Protein 8R9T (pdb70)

Foldseek 3Di:
DCVVVVVVVVVCVVVDDPVVVVVVVVVVVVPVD/DVVVVVVVVVVVVVVDDPVVVVVVVVVVVVPVD/DVVVVVVVVVVCVVVDDPVVVVVVVVVVVVVD/DVVVVVVVVVVVVVVDDPVVVVVVVVVVCVPDNVD

Radius of gyration: 14.78 Å; Cα contacts (8 Å, |Δi|>4): 135; chains: 4; bounding box: 18×46×28 Å

Solvent-accessible surface area: 7233 Å² total; per-residue (Å²): 124,24,154,52,3,29,109,0,0,61,18,0,2,60,35,7,88,77,125,14,0,38,103,0,62,136,66,0,89,138,92,58,71,81,42,178,41,7,27,126,0,0,59,17,0,4,53,42,6,89,80,119,7,0,62,98,0,76,130,53,0,86,129,83,48,70,87,62,120,54,10,10,95,0,0,40,20,0,1,38,38,15,100,65,124,2,4,47,78,0,50,152,61,0,96,167,91,65,84,35,109,48,7,1,100,0,0,39,20,0,4,54,56,6,116,74,119,19,1,66,107,0,73,137,51,0,67,114,97,1,27,90,168

Structure (mmCIF, N/CA/C/O backbone):
data_8R9T
#
_entry.id   8R9T
#
_cell.length_a   43.435
_cell.length_b   48.097
_cell.length_c   53.156
_cell.angle_alpha   90.000
_cell.angle_beta   90.000
_cell.angle_gamma   90.000
#
_symmetry.space_group_name_H-M   'P 21 21 21'
#
loop_
_entity.id
_entity.type
_entity.pdbx_description
1 polymer 'Flagellar associated protein'
2 non-polymer 'CALCIUM ION'
3 water water
#
loop_
_atom_site.group_PDB
_atom_site.id
_atom_site.type_symbol
_atom_site.label_atom_id
_atom_site.label_alt_id
_atom_site.label_comp_id
_atom_site.label_asym_id
_atom_site.label_entity_id
_atom_site.label_seq_id
_atom_site.pdbx_PDB_ins_code
_atom_site.Cartn_x
_atom_site.Cartn_y
_atom_site.Cartn_z
_atom_site.occupancy
_atom_site.B_iso_or_equiv
_atom_site.auth_seq_id
_atom_site.auth_comp_id
_atom_site.auth_asym_id
_atom_site.auth_atom_id
_atom_site.pdbx_PDB_model_num
ATOM 1 N N . SER A 1 1 ? 46.02772 28.93027 40.72097 1.000 38.37820 212 SER A N 1
ATOM 2 C CA . SER A 1 1 ? 45.99106 30.21977 40.05210 1.000 35.78345 212 SER A CA 1
ATOM 3 C C . SER A 1 1 ? 44.94815 30.17658 38.93897 1.000 31.88194 212 SER A C 1
ATOM 4 O O . SER A 1 1 ? 44.48444 29.09869 38.54930 1.000 33.92242 212 SER A O 1
ATOM 11 N N . THR A 1 2 ? 44.55257 31.35398 38.45108 1.000 26.12043 213 THR A N 1
ATOM 12 C CA . THR A 1 2 ? 43.66698 31.46894 37.29849 1.000 24.18952 213 THR A CA 1
ATOM 13 C C . THR A 1 2 ? 44.43407 31.56528 35.98577 1.000 21.12611 213 THR A C 1
ATOM 14 O O . THR A 1 2 ? 43.84419 31.92600 34.96460 1.000 20.38325 213 THR A O 1
ATOM 25 N N . LYS A 1 3 ? 45.72380 31.22646 35.98139 1.000 22.44327 214 LYS A N 1
ATOM 26 C CA . LYS A 1 3 ? 46.55126 31.49256 34.81234 1.000 22.08090 214 LYS A CA 1
ATOM 27 C C . LYS A 1 3 ? 46.11786 30.69118 33.59334 1.000 20.79521 214 LYS A C 1
ATOM 28 O O . LYS A 1 3 ? 46.23892 31.18264 32.46823 1.000 20.72174 214 LYS A O 1
ATOM 47 N N . ASN A 1 4 ? 45.60441 29.46808 33.77199 1.000 20.60364 215 ASN A N 1
ATOM 48 C CA . ASN A 1 4 ? 45.14974 28.73181 32.59244 1.000 19.29600 215 ASN A CA 1
ATOM 49 C C . ASN A 1 4 ? 43.96226 29.42862 31.94918 1.000 18.72281 215 ASN A C 1
ATOM 50 O O . ASN A 1 4 ? 43.85560 29.49109 30.71698 1.000 19.78937 215 ASN A O 1
ATOM 61 N N . ILE A 1 5 ? 43.04322 29.92338 32.77229 1.000 17.64106 216 ILE A N 1
ATOM 62 C CA . ILE A 1 5 ? 41.85662 30.57511 32.24132 1.000 17.67476 216 ILE A CA 1
ATOM 63 C C . ILE A 1 5 ? 42.22832 31.90199 31.58777 1.000 18.37887 216 ILE A C 1
ATOM 64 O O . ILE A 1 5 ? 41.73501 32.23919 30.50200 1.000 18.15817 216 ILE A O 1
ATOM 80 N N . LEU A 1 6 ? 43.09721 32.67316 32.23548 1.000 18.07948 217 LEU A N 1
ATOM 81 C CA . LEU A 1 6 ? 43.51523 33.94432 31.65652 1.000 18.32479 217 LEU A CA 1
ATOM 82 C C . LEU A 1 6 ? 44.21718 33.72124 30.32559 1.000 17.36591 217 LEU A C 1
ATOM 83 O O . LEU A 1 6 ? 43.93486 34.41407 29.34580 1.000 17.60986 217 LEU A O 1
ATOM 99 N N . TYR A 1 7 ? 45.08957 32.71892 30.25655 1.000 17.93236 218 TYR A N 1
ATOM 100 C CA . TYR A 1 7 ? 45.76012 32.41524 28.99912 1.000 17.17178 218 TYR A CA 1
ATOM 101 C C . TYR A 1 7 ? 44.74228 32.11695 27.91075 1.000 16.15314 218 TYR A C 1
ATOM 102 O O . TYR A 1 7 ? 44.83902 32.63673 26.78996 1.000 18.75088 218 TYR A O 1
ATOM 120 N N . ALA A 1 8 ? 43.77158 31.25253 28.21221 1.000 15.93579 219 ALA A N 1
ATOM 121 C CA . ALA A 1 8 ? 42.77721 30.88134 27.20986 1.000 16.44174 219 ALA A CA 1
ATOM 122 C C . ALA A 1 8 ? 41.98031 32.09693 26.75238 1.000 17.70961 219 ALA A C 1
ATOM 123 O O . ALA A 1 8 ? 41.75929 32.29524 25.55666 1.000 17.48243 219 ALA A O 1
ATOM 130 N N . VAL A 1 9 ? 41.53938 32.92056 27.69943 1.000 16.59686 220 VAL A N 1
ATOM 131 C CA . VAL A 1 9 ? 40.77160 34.10418 27.31880 1.000 17.06341 220 VAL A CA 1
ATOM 132 C C . VAL A 1 9 ? 41.59229 35.01832 26.43078 1.000 17.89025 220 VAL A C 1
ATOM 133 O O . VAL A 1 9 ? 41.11212 35.49948 25.39684 1.000 17.35982 220 VAL A O 1
ATOM 146 N N . MET A 1 10 ? 42.83818 35.30837 26.82873 1.000 16.48902 221 MET A N 1
ATOM 147 C CA . MET A 1 10 ? 43.68713 36.19121 26.04751 1.000 17.82270 221 MET A CA 1
ATOM 148 C C . MET A 1 10 ? 43.91830 35.63528 24.65106 1.000 19.40648 221 MET A C 1
ATOM 149 O O . MET A 1 10 ? 43.91007 36.37964 23.66500 1.000 20.62194 221 MET A O 1
ATOM 163 N N . ALA A 1 11 ? 44.08939 34.32091 24.54593 1.000 18.19737 222 ALA A N 1
ATOM 164 C CA . ALA A 1 11 ? 44.29102 33.70691 23.24355 1.000 19.29048 222 ALA A CA 1
ATOM 165 C C . ALA A 1 11 ? 43.05037 33.86967 22.38282 1.000 18.90719 222 ALA A C 1
ATOM 166 O O . ALA A 1 11 ? 43.14998 34.16428 21.18624 1.000 19.39422 222 ALA A O 1
ATOM 173 N N . LEU A 1 12 ? 41.87122 33.67430 22.97915 1.000 17.98628 223 LEU A N 1
ATOM 174 C CA . LEU A 1 12 ? 40.63718 33.67682 22.21317 1.000 18.60110 223 LEU A CA 1
ATOM 175 C C . LEU A 1 12 ? 40.21116 35.07252 21.79699 1.000 19.61429 223 LEU A C 1
ATOM 176 O O . LEU A 1 12 ? 39.47508 35.21468 20.81795 1.000 19.06971 223 LEU A O 1
ATOM 192 N N . LEU A 1 13 ? 40.65841 36.11390 22.49727 1.000 19.23593 224 LEU A N 1
ATOM 193 C CA . LEU A 1 13 ? 40.32015 37.45509 22.04095 1.000 20.58797 224 LEU A CA 1
ATOM 194 C C . LEU A 1 13 ? 40.84430 37.70919 20.63472 1.000 19.82861 224 LEU A C 1
ATOM 195 O O . LEU A 1 13 ? 40.25922 38.49782 19.88926 1.000 20.51538 224 LEU A O 1
ATOM 211 N N . GLY A 1 14 ? 41.92971 37.03688 20.25381 1.000 19.69463 225 GLY A N 1
ATOM 212 C CA . GLY A 1 14 ? 42.47242 37.15853 18.91680 1.000 21.78439 225 GLY A CA 1
ATOM 213 C C . GLY A 1 14 ? 41.62187 36.52359 17.84869 1.000 23.19477 225 GLY A C 1
ATOM 214 O O . GLY A 1 14 ? 41.88658 36.74501 16.66082 1.000 27.61458 225 GLY A O 1
ATOM 218 N N . GLU A 1 15 ? 40.60476 35.76059 18.23424 1.000 20.09231 226 GLU A N 1
ATOM 219 C CA . GLU A 1 15 ? 39.67788 35.17379 17.28301 1.000 21.78941 226 GLU A CA 1
ATOM 220 C C . GLU A 1 15 ? 38.40143 35.99313 17.15565 1.000 23.26456 226 GLU A C 1
ATOM 221 O O . GLU A 1 15 ? 37.49199 35.60221 16.41470 1.000 26.36847 226 GLU A O 1
ATOM 233 N N . LEU A 1 16 ? 38.30524 37.11060 17.87104 1.000 22.86917 227 LEU A N 1
ATOM 234 C CA . LEU A 1 16 ? 37.10731 37.93147 17.87301 1.000 21.99926 227 LEU A CA 1
ATOM 235 C C . LEU A 1 16 ? 37.33758 39.22710 17.11201 1.000 22.44312 227 LEU A C 1
ATOM 236 O O . LEU A 1 16 ? 38.44617 39.76341 17.08734 1.000 24.13193 227 LEU A O 1
ATOM 252 N N . GLU A 1 17 ? 36.26172 39.74498 16.52739 1.000 23.81315 228 GLU A N 1
ATOM 253 C CA . GLU A 1 17 ? 36.32315 41.00657 15.81276 1.000 25.90172 228 GLU A CA 1
ATOM 254 C C . GLU A 1 17 ? 36.25668 42.16710 16.79674 1.000 23.21773 228 GLU A C 1
ATOM 255 O O . GLU A 1 17 ? 35.86931 42.01069 17.95800 1.000 22.06447 228 GLU A O 1
ATOM 267 N N . ASP A 1 18 ? 36.63771 43.35147 16.31607 1.000 25.87020 229 ASP A N 1
ATOM 268 C CA . ASP A 1 18 ? 36.61936 44.53254 17.17302 1.000 27.35446 229 ASP A CA 1
ATOM 269 C C . ASP A 1 18 ? 35.25584 44.72205 17.82579 1.000 26.08443 229 ASP A C 1
ATOM 270 O O . ASP A 1 18 ? 35.16528 45.00207 19.02446 1.000 26.81275 229 ASP A O 1
ATOM 279 N N . GLU A 1 19 ? 34.17854 44.57665 17.05101 1.000 27.31334 230 GLU A N 1
ATOM 280 C CA . GLU A 1 19 ? 32.84673 44.79419 17.60617 1.000 29.90461 230 GLU A CA 1
ATOM 281 C C . GLU A 1 19 ? 32.51836 43.78429 18.69754 1.000 27.31286 230 GLU A C 1
ATOM 282 O O . GLU A 1 19 ? 31.71172 44.07112 19.59401 1.000 28.47678 230 GLU A O 1
ATOM 293 N N . ASP A 1 20 ? 33.11994 42.59675 18.64580 1.000 23.34070 231 ASP A N 1
ATOM 294 C CA . ASP A 1 20 ? 32.82774 41.60151 19.67177 1.000 22.80982 231 ASP A CA 1
ATOM 295 C C . ASP A 1 20 ? 33.45399 41.97879 21.00737 1.000 21.44004 231 ASP A C 1
ATOM 296 O O . ASP A 1 20 ? 32.92106 41.63645 22.06540 1.000 20.35690 231 ASP A O 1
ATOM 305 N N . LEU A 1 21 ? 34.58139 42.68845 20.98202 1.000 20.74049 232 LEU A N 1
ATOM 306 C CA . LEU A 1 21 ? 35.26118 43.05000 22.21971 1.000 20.32267 232 LEU A CA 1
ATOM 307 C C . LEU A 1 21 ? 34.43929 44.00489 23.07979 1.000 19.21592 232 LEU A C 1
ATOM 308 O O . LEU A 1 21 ? 34.64491 44.05866 24.30226 1.000 21.22526 232 LEU A O 1
ATOM 324 N N . VAL A 1 22 ? 33.52464 44.76134 22.47544 1.000 19.95839 233 VAL A N 1
ATOM 325 C CA . VAL A 1 22 ? 32.68254 45.67203 23.24342 1.000 21.07383 233 VAL A CA 1
ATOM 326 C C . VAL A 1 22 ? 31.89291 44.91287 24.29829 1.000 20.11660 233 VAL A C 1
ATOM 327 O O . VAL A 1 22 ? 31.69671 45.40209 25.41898 1.000 21.31928 233 VAL A O 1
ATOM 340 N N . TYR A 1 23 ? 31.40743 43.70855 23.95181 1.000 18.32440 234 TYR A N 1
ATOM 341 C CA . TYR A 1 23 ? 30.62923 42.92835 24.90808 1.000 18.97743 234 TYR A CA 1
ATOM 342 C C . TYR A 1 23 ? 31.49971 42.42974 26.05017 1.000 18.08492 234 TYR A C 1
ATOM 343 O O . TYR A 1 23 ? 31.06475 42.42130 27.20982 1.000 18.50078 234 TYR A O 1
ATOM 361 N N . VAL A 1 24 ? 32.72363 42.00315 25.74068 1.000 18.44194 235 VAL A N 1
ATOM 362 C CA . VAL A 1 24 ? 33.65480 41.60249 26.79105 1.000 18.96745 235 VAL A CA 1
ATOM 363 C C . VAL A 1 24 ? 33.92138 42.77794 27.71580 1.000 18.33102 235 VAL A C 1
ATOM 364 O O . VAL A 1 24 ? 33.90834 42.63897 28.94488 1.000 19.27275 235 VAL A O 1
ATOM 377 N N . ARG A 1 25 ? 34.13218 43.96314 27.14224 1.000 20.04396 236 ARG A N 1
ATOM 378 C CA . ARG A 1 25 ? 34.38234 45.14770 27.95907 1.000 22.21010 236 ARG A CA 1
ATOM 379 C C . ARG A 1 25 ? 33.21198 45.42926 28.89708 1.000 21.33077 236 ARG A C 1
ATOM 380 O O . ARG A 1 25 ? 33.41902 45.75924 30.07148 1.000 21.77457 236 ARG A O 1
ATOM 401 N N . ARG A 1 26 ? 31.97787 45.30208 28.39697 1.000 19.93961 237 ARG A N 1
ATOM 402 C CA . ARG A 1 26 ? 30.80290 45.52130 29.24052 1.000 19.90607 237 ARG A CA 1
ATOM 403 C C . ARG A 1 26 ? 30.79590 44.57749 30.44115 1.000 19.18268 237 ARG A C 1
ATOM 404 O O . ARG A 1 26 ? 30.51262 44.99176 31.57063 1.000 19.69227 237 ARG A O 1
ATOM 425 N N . GLU A 1 27 ? 31.10363 43.30190 30.22069 1.000 19.58066 238 GLU A N 1
ATOM 426 C CA . GLU A 1 27 ? 31.12919 42.35123 31.32670 1.000 19.10156 238 GLU A CA 1
ATOM 427 C C . GLU A 1 27 ? 32.21939 42.70500 32.33380 1.000 18.81193 238 GLU A C 1
ATOM 428 O O . GLU A 1 27 ? 32.04438 42.51666 33.54245 1.000 20.66740 238 GLU A O 1
ATOM 440 N N . ILE A 1 28 ? 33.36109 43.21091 31.8560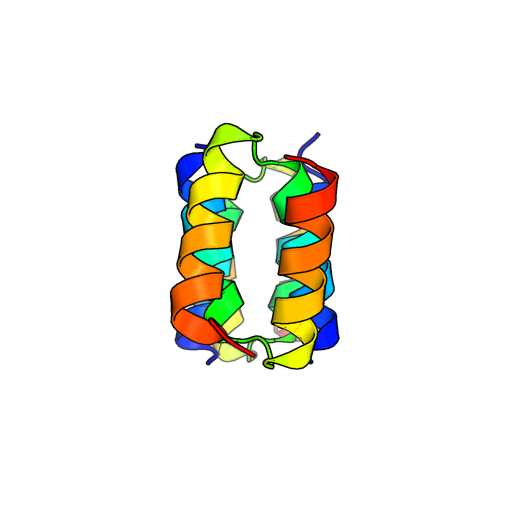9 1.000 18.64694 239 ILE A N 1
ATOM 441 C CA . ILE A 1 28 ? 34.40026 43.66006 32.77570 1.000 20.36733 239 ILE A CA 1
ATOM 442 C C . ILE A 1 28 ? 33.90793 44.85135 33.59149 1.000 21.00035 239 ILE A C 1
ATOM 443 O O . ILE A 1 28 ? 34.04657 44.88786 34.82077 1.000 22.22349 239 ILE A O 1
ATOM 459 N N . GLU A 1 29 ? 33.29636 45.82945 32.91666 1.000 21.77970 240 GLU A N 1
ATOM 460 C CA . GLU A 1 29 ? 32.80707 47.02143 33.60701 1.000 23.21717 240 GLU A CA 1
ATOM 461 C C . GLU A 1 29 ? 31.72415 46.67384 34.61733 1.000 24.98435 240 GLU A C 1
ATOM 462 O O . GLU A 1 29 ? 31.63157 47.29432 35.68785 1.000 24.93894 240 GLU A O 1
ATOM 474 N N . GLN A 1 30 ? 30.89223 45.68466 34.30021 1.000 23.25982 241 GLN A N 1
ATOM 475 C CA . GLN A 1 30 ? 29.87359 45.25681 35.24866 1.000 23.33862 241 GLN A CA 1
ATOM 476 C C . GLN A 1 30 ? 30.49336 44.85044 36.57153 1.000 23.46094 241 GLN A C 1
ATOM 477 O O . GLN A 1 30 ? 29.88661 45.05653 37.62981 1.000 25.43760 241 GLN A O 1
ATOM 491 N N . ARG A 1 31 ? 31.69140 44.27930 36.53568 1.000 23.14925 242 ARG A N 1
ATOM 492 C CA . ARG A 1 31 ? 32.30804 43.74888 37.74255 1.000 23.91344 242 ARG A CA 1
ATOM 493 C C . ARG A 1 31 ? 33.23640 44.72600 38.44278 1.000 26.40978 242 ARG A C 1
ATOM 494 O O . ARG A 1 31 ? 33.22842 44.78916 39.67350 1.000 30.44000 242 ARG A O 1
ATOM 515 N N . ILE A 1 32 ? 34.05047 45.48126 37.70678 1.000 27.38871 243 ILE A N 1
ATOM 516 C CA . ILE A 1 32 ? 35.05335 46.33981 38.31924 1.000 31.04636 243 ILE A CA 1
ATOM 517 C C . ILE A 1 32 ? 34.83187 47.81804 38.04372 1.000 34.37489 243 ILE A C 1
ATOM 518 O O . ILE A 1 32 ? 35.63045 48.64324 38.49307 1.000 37.69406 243 ILE A O 1
ATOM 534 N N . GLY A 1 33 ? 33.76784 48.18274 37.33839 1.000 33.19045 244 GLY A N 1
ATOM 535 C CA . GLY A 1 33 ? 33.50054 49.58257 37.05388 1.000 34.83784 244 GLY A CA 1
ATOM 536 C C . GLY A 1 33 ? 34.13029 50.05980 35.76222 1.000 36.27891 244 GLY A C 1
ATOM 537 O O . GLY A 1 33 ? 35.03677 49.41733 35.23247 1.000 36.39885 244 GLY A O 1
ATOM 541 N N . SER B 1 1 ? 33.36571 30.50386 14.29355 1.000 24.32844 212 SER B N 1
ATOM 542 C CA . SER B 1 1 ? 32.20288 31.31773 14.62196 1.000 21.79950 212 SER B CA 1
ATOM 543 C C . SER B 1 1 ? 32.52038 32.32940 15.71693 1.000 20.91154 212 SER B C 1
ATOM 544 O O . SER B 1 1 ? 32.84789 31.94412 16.83696 1.000 20.92172 212 SER B O 1
ATOM 551 N N . THR B 1 2 ? 32.39865 33.627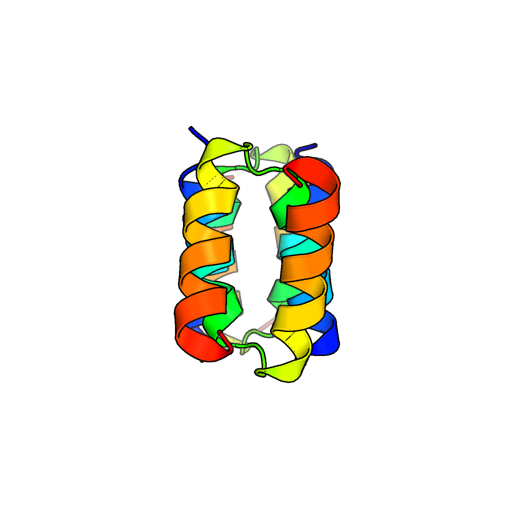36 15.41322 1.000 20.73521 213 THR B N 1
ATOM 552 C CA . THR B 1 2 ? 32.62647 34.61863 16.46363 1.000 19.99981 213 THR B CA 1
ATOM 553 C C . THR B 1 2 ? 31.54078 34.58729 17.52944 1.000 19.41193 213 THR B C 1
ATOM 554 O O . THR B 1 2 ? 31.82177 34.87309 18.69332 1.000 20.99306 213 THR B O 1
ATOM 565 N N . LYS B 1 3 ? 30.30630 34.25227 17.16708 1.000 18.78320 214 LYS B N 1
ATOM 566 C CA . LYS B 1 3 ? 29.26340 34.11023 18.17534 1.000 18.27109 214 LYS B CA 1
ATOM 567 C C . LYS B 1 3 ? 29.60479 32.98599 19.14576 1.000 17.35670 214 LYS B C 1
ATOM 568 O O . LYS B 1 3 ? 29.48830 33.14769 20.36361 1.000 19.48630 214 LYS B O 1
ATOM 587 N N . ASN B 1 4 ? 30.04038 31.83954 18.61507 1.000 18.89061 215 ASN B N 1
ATOM 588 C CA . ASN B 1 4 ? 30.38607 30.70742 19.46279 1.000 18.43139 215 ASN B CA 1
ATOM 589 C C . ASN B 1 4 ? 31.59120 31.03178 20.34047 1.000 18.80143 215 ASN B C 1
ATOM 590 O O . ASN B 1 4 ? 31.59795 30.75128 21.54389 1.000 20.27497 215 ASN B O 1
ATOM 601 N N . ILE B 1 5 ? 32.61902 31.65214 19.76443 1.000 18.26289 216 ILE B N 1
ATOM 602 C CA . ILE B 1 5 ? 33.80728 31.95629 20.54953 1.000 18.97200 216 ILE B CA 1
ATOM 603 C C . ILE B 1 5 ? 33.48629 32.99523 21.61556 1.000 18.44497 216 ILE B C 1
ATOM 604 O O . ILE B 1 5 ? 33.97192 32.91119 22.74646 1.000 19.30236 216 ILE B O 1
ATOM 620 N N . LEU B 1 6 ? 32.66622 33.99464 21.27031 1.000 19.22171 217 LEU B N 1
ATOM 621 C CA . LEU B 1 6 ? 32.30206 35.01063 22.24920 1.000 20.03830 217 LEU B CA 1
ATOM 622 C C . LEU B 1 6 ? 31.58425 34.38153 23.43011 1.000 20.39596 217 LEU B C 1
ATOM 623 O O . LEU B 1 6 ? 31.86776 34.71252 24.58058 1.000 21.09452 217 LEU B O 1
ATOM 639 N N . TYR B 1 7 ? 30.69444 33.42681 23.16062 1.000 22.38502 218 TYR B N 1
ATOM 640 C CA . TYR B 1 7 ? 29.98140 32.73020 24.22545 1.000 25.20042 218 TYR B CA 1
ATOM 641 C C . TYR B 1 7 ? 30.94783 31.98300 25.13384 1.000 22.07419 218 TYR B C 1
ATOM 642 O O . TYR B 1 7 ? 30.80358 32.00452 26.36244 1.000 21.77518 218 TYR B O 1
ATOM 660 N N . ALA B 1 8 ? 31.94651 31.32293 24.54523 1.000 19.52549 219 ALA B N 1
ATOM 661 C CA . ALA B 1 8 ? 32.95139 30.63547 25.34718 1.000 19.13180 219 ALA B CA 1
ATOM 662 C C . ALA B 1 8 ? 33.76146 31.62955 26.17127 1.000 17.94141 219 ALA B C 1
ATOM 663 O O . ALA B 1 8 ? 34.01307 31.40553 27.35817 1.000 19.40699 219 ALA B O 1
ATOM 670 N N . VAL B 1 9 ? 34.16064 32.74108 25.56633 1.000 18.25323 220 VAL B N 1
ATOM 671 C CA . VAL B 1 9 ? 34.91432 33.74736 26.30612 1.000 19.13776 220 VAL B CA 1
ATOM 672 C C . VAL B 1 9 ? 34.10201 34.27477 27.48376 1.000 20.05857 220 VAL B C 1
ATOM 673 O O . VAL B 1 9 ? 34.62326 34.43569 28.59086 1.000 21.01741 220 VAL B O 1
ATOM 686 N N . MET B 1 10 ? 32.82068 34.56353 27.25861 1.000 20.14642 221 MET B N 1
ATOM 687 C CA . MET B 1 10 ? 31.96461 35.05133 28.33557 1.000 23.16368 221 MET B CA 1
ATOM 688 C C . MET B 1 10 ? 31.89955 34.06816 29.49152 1.000 24.25563 221 MET B C 1
ATOM 689 O O . MET B 1 10 ? 31.96196 34.47027 30.66239 1.000 26.77027 221 MET B O 1
ATOM 703 N N . ALA B 1 11 ? 31.73726 32.77819 29.18611 1.000 23.77894 222 ALA B N 1
ATOM 704 C CA . ALA B 1 11 ? 31.71025 31.76983 30.23568 1.000 24.21380 222 ALA B CA 1
ATOM 705 C C . ALA B 1 11 ? 33.00662 31.77243 31.02666 1.000 23.86602 222 ALA B C 1
ATOM 706 O O . ALA B 1 11 ? 33.00214 31.67798 32.25957 1.000 26.26091 222 ALA B O 1
ATOM 713 N N . LEU B 1 12 ? 34.12670 31.87991 30.32939 1.000 20.73863 223 LEU B N 1
ATOM 714 C CA . LEU B 1 12 ? 35.42185 31.83366 30.99327 1.000 19.51278 223 LEU B CA 1
ATOM 715 C C . LEU B 1 12 ? 35.69058 33.09515 31.79814 1.000 18.79230 223 LEU B C 1
ATOM 716 O O . LEU B 1 12 ? 36.34233 33.02788 32.83977 1.000 19.02699 223 LEU B O 1
ATOM 732 N N . LEU B 1 13 ? 35.20195 34.24703 31.33943 1.000 21.37926 224 LEU B N 1
ATOM 733 C CA . LEU B 1 13 ? 35.44010 35.48862 32.06596 1.000 21.24031 224 LEU B CA 1
ATOM 734 C C . LEU B 1 13 ? 34.94759 35.38020 33.49959 1.000 20.63975 224 LEU B C 1
ATOM 735 O O . LEU B 1 13 ? 35.55623 35.94326 34.41875 1.000 20.42900 224 LEU B O 1
ATOM 751 N N . GLY B 1 14 ? 33.84876 34.65547 33.71541 1.000 21.76955 225 GLY B N 1
ATOM 752 C CA . GLY B 1 14 ? 33.32550 34.50839 35.05979 1.000 21.22684 225 GLY B CA 1
ATOM 753 C C . GLY B 1 14 ? 34.17615 33.66050 35.97963 1.000 21.18638 225 GLY B C 1
ATOM 754 O O . GLY B 1 14 ? 33.93849 33.65709 37.19312 1.000 25.69644 225 GLY B O 1
ATOM 758 N N . GLU B 1 15 ? 35.14087 32.93623 35.43487 1.000 20.03401 226 GLU B N 1
ATOM 759 C CA . GLU B 1 15 ? 36.07160 32.16629 36.23836 1.000 21.48708 226 GLU B CA 1
ATOM 760 C C . GLU B 1 15 ? 37.33504 32.94183 36.55645 1.000 21.52830 226 GLU B C 1
ATOM 761 O O . GLU B 1 15 ? 38.17769 32.44970 37.31735 1.000 26.42224 226 GLU B O 1
ATOM 773 N N . LEU B 1 16 ? 37.48381 34.13511 35.99684 1.000 20.63024 227 LEU B N 1
ATOM 774 C CA . LEU B 1 16 ? 38.65597 34.95448 36.24163 1.000 20.37607 227 LEU B CA 1
ATOM 775 C C . LEU B 1 16 ? 38.46273 35.80976 37.48078 1.000 20.41669 227 LEU B C 1
ATOM 776 O O . LEU B 1 16 ? 37.34562 36.21321 37.82080 1.000 22.10336 227 LEU B O 1
ATOM 792 N N . GLU B 1 17 ? 39.57848 36.10212 38.14168 1.000 20.94532 228 GLU B N 1
ATOM 793 C CA . GLU B 1 17 ? 39.56007 37.01697 39.26636 1.000 21.16586 228 GLU B CA 1
ATOM 794 C C . GLU B 1 17 ? 39.61605 38.45998 38.77283 1.000 19.94863 228 GLU B C 1
ATOM 795 O O . GLU B 1 17 ? 39.99293 38.74055 37.63457 1.000 20.32336 228 GLU B O 1
ATOM 807 N N . ASP B 1 18 ? 39.25318 39.38794 39.65932 1.000 22.43845 229 ASP B N 1
ATOM 808 C CA . ASP B 1 18 ? 39.27112 40.79748 39.29402 1.000 24.13752 229 ASP B CA 1
ATOM 809 C C . ASP B 1 18 ? 40.63320 41.20845 38.74398 1.000 23.09225 229 ASP B C 1
ATOM 810 O O . ASP B 1 18 ? 40.71534 41.95922 37.76651 1.000 23.79585 229 ASP B O 1
ATOM 819 N N . GLU B 1 19 ? 41.71843 40.69991 39.33317 1.000 22.72790 230 GLU B N 1
ATOM 820 C CA . GLU B 1 19 ? 43.04421 41.11329 38.87433 1.000 22.26362 230 GLU B CA 1
ATOM 821 C C . GLU B 1 19 ? 43.30401 40.68135 37.43922 1.000 21.97910 230 GLU B C 1
ATOM 822 O O . GLU B 1 19 ? 44.05541 41.34228 36.71426 1.000 22.19234 230 GLU B O 1
ATOM 834 N N . ASP B 1 20 ? 42.70687 39.56837 37.02015 1.000 19.77577 231 ASP B N 1
ATOM 835 C CA . ASP B 1 20 ? 42.89314 39.08407 35.66188 1.000 20.42745 231 ASP B CA 1
ATOM 836 C C . ASP B 1 20 ? 42.19416 39.97032 34.65126 1.000 20.02392 231 ASP B C 1
ATOM 837 O O . ASP B 1 20 ? 42.66280 40.10205 33.51344 1.000 20.09975 231 ASP B O 1
ATOM 846 N N . LEU B 1 21 ? 41.06825 40.57306 35.04580 1.000 21.57272 232 LEU B N 1
ATOM 847 C CA . LEU B 1 21 ? 40.30739 41.40154 34.12567 1.000 21.25678 232 LEU B CA 1
ATOM 848 C C . LEU B 1 21 ? 41.10064 42.62135 33.68393 1.000 22.16126 232 LEU B C 1
ATOM 849 O O . LEU B 1 21 ? 40.85312 43.15292 32.59432 1.000 22.92894 232 LEU B O 1
ATOM 865 N N . VAL B 1 22 ? 42.04056 43.08320 34.51334 1.000 23.19254 233 VAL B N 1
ATOM 866 C CA . VAL B 1 22 ? 42.91601 44.18658 34.12279 1.000 24.82420 233 VAL B CA 1
ATOM 867 C C . VAL B 1 22 ? 43.62793 43.87129 32.81397 1.000 23.27547 233 VAL B C 1
ATOM 868 O O . VAL B 1 22 ? 43.74575 44.72429 31.92212 1.000 24.10570 233 VAL B O 1
ATOM 881 N N . TYR B 1 23 ? 44.14455 42.64938 32.69482 1.000 21.02800 234 TYR B N 1
ATOM 882 C CA . TYR B 1 23 ? 44.90755 42.27693 31.51415 1.000 19.15890 234 TYR B CA 1
ATOM 883 C C . TYR B 1 23 ? 44.00186 42.10230 30.31114 1.000 20.16538 234 TYR B C 1
ATOM 884 O O . TYR B 1 23 ? 44.36254 42.50144 29.20191 1.000 21.23961 234 TYR B O 1
ATOM 902 N N . VAL B 1 24 ? 42.81171 41.53556 30.51593 1.000 19.97123 235 VAL B N 1
ATOM 903 C CA . VAL B 1 24 ? 41.84442 41.44368 29.42799 1.000 18.50081 235 VAL B CA 1
ATOM 904 C C . VAL B 1 24 ? 41.46204 42.83836 28.94532 1.000 20.55865 235 VAL B C 1
ATOM 905 O O . VAL B 1 24 ? 41.41500 43.11035 27.73735 1.000 21.60584 235 VAL B O 1
ATOM 918 N N . ARG B 1 25 ? 41.16248 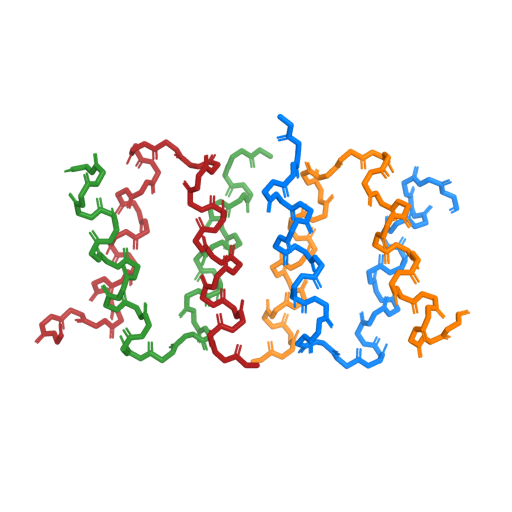43.73044 29.88753 1.000 19.93692 236 ARG B N 1
ATOM 919 C CA . ARG B 1 25 ? 40.77921 45.09403 29.53426 1.000 22.25605 236 ARG B CA 1
ATOM 920 C C . ARG B 1 25 ? 41.89456 45.77963 28.75732 1.000 23.15226 236 ARG B C 1
ATOM 921 O O . ARG B 1 25 ? 41.63334 46.50397 27.79026 1.000 25.04938 236 ARG B O 1
ATOM 942 N N . ARG B 1 26 ? 43.14419 45.55866 29.16101 1.000 24.70854 237 ARG B N 1
ATOM 943 C CA . ARG B 1 26 ? 44.25478 46.19316 28.46793 1.000 27.14223 237 ARG B CA 1
ATOM 944 C C . ARG B 1 26 ? 44.34303 45.70503 27.02909 1.000 27.61686 237 ARG B C 1
ATOM 945 O O . ARG B 1 26 ? 44.57391 46.50031 26.10993 1.000 29.87404 237 ARG B O 1
ATOM 966 N N . GLU B 1 27 ? 44.14159 44.40232 26.80735 1.000 26.97851 238 GLU B N 1
ATOM 967 C CA . GLU B 1 27 ? 44.18862 43.87859 25.44764 1.000 27.52158 238 GLU B CA 1
ATOM 968 C C . GLU B 1 27 ? 43.08425 44.49126 24.59515 1.000 26.18747 238 GLU B C 1
ATOM 969 O O . GLU B 1 27 ? 43.31051 44.84099 23.42798 1.000 27.80251 238 GLU B O 1
ATOM 981 N N . ILE B 1 28 ? 41.88816 44.64473 25.16890 1.000 23.38970 239 ILE B N 1
ATOM 982 C CA . ILE B 1 28 ? 40.77952 45.27397 24.45785 1.000 23.56106 239 ILE B CA 1
ATOM 983 C C . ILE B 1 28 ? 41.09988 46.72556 24.13624 1.000 24.92574 239 ILE B C 1
ATOM 984 O O . ILE B 1 28 ? 40.86048 47.19308 23.01692 1.000 26.6069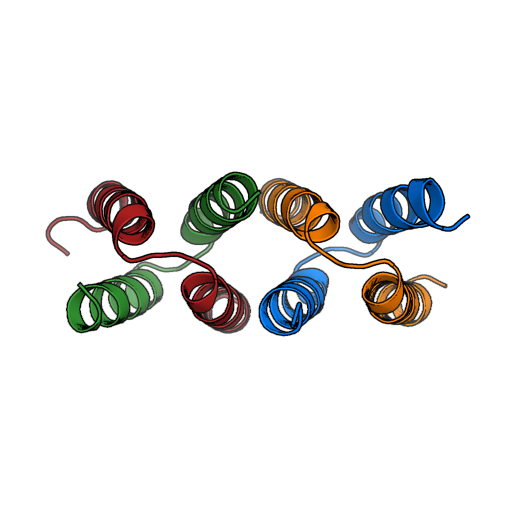2 239 ILE B O 1
ATOM 1000 N N . GLU B 1 29 ? 41.58972 47.47377 25.12399 1.000 28.34124 240 GLU B N 1
ATOM 1001 C CA . GLU B 1 29 ? 41.87275 48.89147 24.90871 1.000 33.35902 240 GLU B CA 1
ATOM 1002 C C . GLU B 1 29 ? 42.92633 49.09412 23.82168 1.000 34.14475 240 GLU B C 1
ATOM 1003 O O . GLU B 1 29 ? 42.85871 50.06967 23.06026 1.000 35.99467 240 GLU B O 1
ATOM 1015 N N . GLN B 1 30 ? 43.89127 48.18191 23.71420 1.000 34.78868 241 GLN B N 1
ATOM 1016 C CA . GLN B 1 30 ? 44.90135 48.30498 22.66554 1.000 36.44220 241 GLN B CA 1
ATOM 1017 C C . GLN B 1 30 ? 44.32264 48.03371 21.28515 1.000 36.44693 241 GLN B C 1
ATOM 1018 O O . GLN B 1 30 ? 44.89481 48.48152 20.28230 1.000 38.58949 241 GLN B O 1
ATOM 1032 N N . ARG B 1 31 ? 43.18276 47.35828 21.20836 1.000 35.93765 242 ARG B N 1
ATOM 1033 C CA . ARG B 1 31 ? 42.54208 47.09411 19.92927 1.000 35.63510 242 ARG B CA 1
ATOM 1034 C C . ARG B 1 31 ? 41.46746 48.10367 19.56981 1.000 36.38915 242 ARG B C 1
ATOM 1035 O O . ARG B 1 31 ? 41.38135 48.50731 18.40465 1.000 39.36864 242 ARG B O 1
ATOM 1056 N N . ILE B 1 32 ? 40.65729 48.54900 20.52810 1.000 33.86629 243 ILE B N 1
ATOM 1057 C CA . ILE B 1 32 ? 39.54076 49.42140 20.17941 1.000 35.28582 243 ILE B CA 1
ATOM 1058 C C . ILE B 1 32 ? 39.47400 50.66062 21.06089 1.000 40.34284 243 ILE B C 1
ATOM 1059 O O . ILE B 1 32 ? 38.47337 51.38748 21.04191 1.000 39.37126 243 ILE B O 1
ATOM 1075 N N . GLY B 1 33 ? 40.51907 50.90536 21.84449 1.000 45.68308 244 GLY B N 1
ATOM 1076 C CA . GLY B 1 33 ? 40.50081 52.00662 22.79099 1.000 45.75903 244 GLY B CA 1
ATOM 1077 C C . GLY B 1 33 ? 39.32625 51.93076 23.75376 1.000 47.03666 244 GLY B C 1
ATOM 1078 O O . GLY B 1 33 ? 38.84546 52.95500 24.24904 1.000 51.67615 244 GLY B O 1
ATOM 1082 N N . SER C 1 1 ? 32.02163 27.98636 38.01083 1.000 38.38536 212 SER C N 1
ATOM 1083 C CA . SER C 1 1 ? 32.29388 26.63806 38.49230 1.000 37.64573 212 SER C CA 1
ATOM 1084 C C . SER C 1 1 ? 33.11257 25.86128 37.45827 1.000 33.89646 212 SER C C 1
ATOM 1085 O O . SER C 1 1 ? 33.24204 26.28432 36.30070 1.000 34.65474 212 SER C O 1
ATOM 1092 N N . THR C 1 2 ? 33.66075 24.70969 37.86207 1.000 31.60561 213 THR C N 1
ATOM 1093 C CA . THR C 1 2 ? 34.30370 23.82576 36.88917 1.000 30.40014 213 THR C CA 1
ATOM 1094 C C . THR C 1 2 ? 33.35391 23.49534 35.73288 1.000 29.25662 213 THR C C 1
ATOM 1095 O O . THR C 1 2 ? 33.78925 23.38880 34.57865 1.000 27.97769 213 THR C O 1
ATOM 1106 N N . LYS C 1 3 ? 32.05052 23.37545 36.01392 1.000 31.84481 214 LYS C N 1
ATOM 1107 C CA . LYS C 1 3 ? 31.06545 23.10953 34.96541 1.000 32.25216 214 LYS C CA 1
ATOM 1108 C C . LYS C 1 3 ? 31.10197 24.17566 33.87095 1.000 28.77942 214 LYS C C 1
ATOM 1109 O O . LYS C 1 3 ? 31.07302 23.85295 32.67839 1.000 29.00850 214 LYS C O 1
ATOM 1128 N N . ASN C 1 4 ? 31.18016 25.44777 34.25467 1.000 28.98995 215 ASN C N 1
ATOM 1129 C CA . ASN C 1 4 ? 31.25419 26.52715 33.27348 1.000 30.06463 215 ASN C CA 1
ATOM 1130 C C . ASN C 1 4 ? 32.46131 26.35349 32.35768 1.000 25.83802 215 ASN C C 1
ATOM 1131 O O . ASN C 1 4 ? 32.38721 26.62099 31.14822 1.000 26.51320 215 ASN C O 1
ATOM 1142 N N . ILE C 1 5 ? 33.58463 25.90196 32.91558 1.000 23.37524 216 ILE C N 1
ATOM 1143 C CA . ILE C 1 5 ? 34.77199 25.65558 32.10452 1.000 19.97311 216 ILE C CA 1
ATOM 1144 C C . ILE C 1 5 ? 34.52423 24.50904 31.13991 1.000 19.64132 216 ILE C C 1
ATOM 1145 O O . ILE C 1 5 ? 34.90603 24.56658 29.96647 1.000 19.30944 216 ILE C O 1
ATOM 1161 N N . LEU C 1 6 ? 33.91241 23.43475 31.63707 1.000 21.84253 217 LEU C N 1
ATOM 1162 C CA . LEU C 1 6 ? 33.60965 22.29394 30.78904 1.000 21.25576 217 LEU C CA 1
ATOM 1163 C C . LEU C 1 6 ? 32.75498 22.71674 29.60347 1.000 20.37428 217 LEU C C 1
ATOM 1164 O O . LEU C 1 6 ? 33.02808 22.32170 28.46543 1.000 22.22167 217 LEU C O 1
ATOM 1180 N N . TYR C 1 7 ? 31.73785 23.55280 29.83724 1.000 22.43528 218 TYR C N 1
ATOM 1181 C CA . TYR C 1 7 ? 30.86534 23.94608 28.72970 1.000 22.20503 218 TYR C CA 1
ATOM 1182 C C . TYR C 1 7 ? 31.60026 24.84883 27.73624 1.000 21.57534 218 TYR C C 1
ATOM 1183 O O . TYR C 1 7 ? 31.34873 24.77835 26.52675 1.000 23.81777 218 TYR C O 1
ATOM 1201 N N . ALA C 1 8 ? 32.53859 25.66966 28.21163 1.000 20.83235 219 ALA C N 1
ATOM 1202 C CA . ALA C 1 8 ? 33.34644 26.47073 27.29987 1.000 20.30656 219 ALA C CA 1
ATOM 1203 C C . ALA C 1 8 ? 34.21977 25.57911 26.42743 1.000 19.64635 219 ALA C C 1
ATOM 1204 O O . ALA C 1 8 ? 34.35427 25.81350 25.21446 1.000 19.68141 219 ALA C O 1
ATOM 1211 N N . VAL C 1 9 ? 34.82632 24.55320 27.02981 1.000 18.70782 220 VAL C N 1
ATOM 1212 C CA . VAL C 1 9 ? 35.64137 23.60757 26.26619 1.000 18.61722 220 VAL C CA 1
ATOM 1213 C C . VAL C 1 9 ? 34.79838 22.93979 25.18806 1.000 18.62567 220 VAL C C 1
ATOM 1214 O O . VAL C 1 9 ? 35.22098 22.80710 24.03464 1.000 19.83288 220 VAL C O 1
ATOM 1227 N N . MET C 1 10 ? 33.62356 22.45214 25.56910 1.000 21.42931 221 MET C N 1
ATOM 1228 C CA . 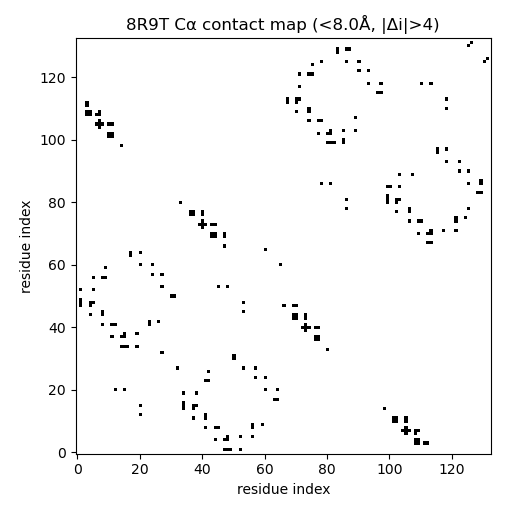MET C 1 10 ? 32.75025 21.78096 24.60909 1.000 23.25669 221 MET C CA 1
ATOM 1229 C C . MET C 1 10 ? 32.40955 22.69312 23.44142 1.000 22.41437 221 MET C C 1
ATOM 1230 O O . MET C 1 10 ? 32.42066 22.26466 22.28096 1.000 24.76704 221 MET C O 1
ATOM 1244 N N . ALA C 1 11 ? 32.11605 23.96074 23.72360 1.000 21.13809 222 ALA C N 1
ATOM 1245 C CA . ALA C 1 11 ? 31.82883 24.89102 22.63858 1.000 21.30008 222 ALA C CA 1
ATOM 1246 C C . ALA C 1 11 ? 33.03737 25.05288 21.72355 1.000 19.73681 222 ALA C C 1
ATOM 1247 O O . ALA C 1 11 ? 32.90572 25.05608 20.49671 1.000 21.64322 222 ALA C O 1
ATOM 1254 N N . LEU C 1 12 ? 34.22757 25.18981 22.30363 1.000 18.16610 223 LEU C N 1
ATOM 1255 C CA . LEU C 1 12 ? 35.41776 25.40831 21.49661 1.000 17.85822 223 LEU C CA 1
ATOM 1256 C C . LEU C 1 12 ? 35.77890 24.19491 20.64496 1.000 19.09189 223 LEU C C 1
ATOM 1257 O O . LEU C 1 12 ? 36.41001 24.35301 19.58992 1.000 20.27097 223 LEU C O 1
ATOM 1273 N N . LEU C 1 13 ? 35.41303 22.98211 21.07160 1.000 19.10764 224 LEU C N 1
ATOM 1274 C CA . LEU C 1 13 ? 35.67628 21.82395 20.22353 1.000 20.07982 224 LEU C CA 1
ATOM 1275 C C . LEU C 1 13 ? 35.06229 21.99901 18.84783 1.000 20.65584 224 LEU C C 1
ATOM 1276 O O . LEU C 1 13 ? 35.58449 21.46551 17.86048 1.000 23.37911 224 LEU C O 1
ATOM 1292 N N . GLY C 1 14 ? 33.95502 22.73752 18.75965 1.000 22.40977 225 GLY C N 1
ATOM 1293 C CA . GLY C 1 14 ? 33.31185 22.95441 17.48136 1.000 23.19934 225 GLY C CA 1
ATOM 1294 C C . GLY C 1 14 ? 34.07504 23.86170 16.54272 1.000 24.57891 225 GLY C C 1
ATOM 1295 O O . GLY C 1 14 ? 33.70821 23.96564 15.36739 1.000 28.31277 225 GLY C O 1
ATOM 1299 N N . GLU C 1 15 ? 35.11833 24.51041 17.03091 1.000 21.73106 226 GLU C N 1
ATOM 1300 C CA . GLU C 1 15 ? 35.95305 25.36714 16.20923 1.000 21.39870 226 GLU C CA 1
ATOM 1301 C C . GLU C 1 15 ? 37.16092 24.63909 15.64799 1.000 24.49237 226 GLU C C 1
ATOM 1302 O O . GLU C 1 15 ? 37.81700 25.16703 14.74461 1.000 29.10564 226 GLU C O 1
ATOM 1314 N N . LEU C 1 16 ? 37.45732 23.44271 16.14018 1.000 24.94679 227 LEU C N 1
ATOM 1315 C CA . LEU C 1 16 ? 38.68946 22.76311 15.79711 1.000 25.04474 227 LEU C CA 1
ATOM 1316 C C . LEU C 1 16 ? 38.52735 21.85915 14.58396 1.000 28.32651 227 LEU C C 1
ATOM 1317 O O . LEU C 1 16 ? 37.47609 21.24514 14.37474 1.000 30.80022 227 LEU C O 1
ATOM 1333 N N . GLU C 1 17 ? 39.58650 21.78115 13.78845 1.000 31.38385 228 GLU C N 1
ATOM 1334 C CA . GLU C 1 17 ? 39.62721 20.81420 12.70607 1.000 33.94011 228 GLU C CA 1
ATOM 1335 C C . GLU C 1 17 ? 39.77949 19.40330 13.27261 1.000 30.84527 228 GLU C C 1
ATOM 1336 O O . GLU C 1 17 ? 40.21226 19.20412 14.41166 1.000 28.30565 228 GLU C O 1
ATOM 1348 N N . ASP C 1 18 ? 39.41082 18.41219 12.45481 1.000 33.47360 229 ASP C N 1
ATOM 1349 C CA . ASP C 1 18 ? 39.44480 17.02527 12.91023 1.000 33.84944 229 ASP C CA 1
ATOM 1350 C C . ASP C 1 18 ? 40.81113 16.65898 13.46776 1.000 31.40765 229 ASP C C 1
ATOM 1351 O O . ASP C 1 18 ? 40.91417 15.95589 14.47723 1.000 28.81876 229 ASP C O 1
ATOM 1360 N N . GLU C 1 19 ? 41.87530 17.12335 12.81561 1.000 33.59478 230 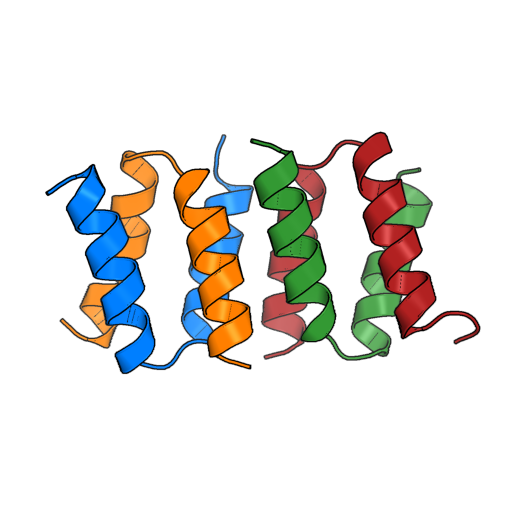GLU C N 1
ATOM 1361 C CA . GLU C 1 19 ? 43.23063 16.77363 13.23293 1.000 33.71526 230 GLU C CA 1
ATOM 1362 C C . GLU C 1 19 ? 43.56775 17.34405 14.60945 1.000 28.92252 230 GLU C C 1
ATOM 1363 O O . GLU C 1 19 ? 44.30159 16.71556 15.37759 1.000 27.93853 230 GLU C O 1
ATOM 1375 N N . ASP C 1 20 ? 43.03503 18.51324 14.95142 1.000 26.30937 231 ASP C N 1
ATOM 1376 C CA . ASP C 1 20 ? 43.23651 19.05315 16.29155 1.000 27.06981 231 ASP C CA 1
ATOM 1377 C C . ASP C 1 20 ? 42.40146 18.31818 17.33432 1.000 23.83466 231 ASP C C 1
ATOM 1378 O O . ASP C 1 20 ? 42.83270 18.18214 18.48467 1.000 22.77057 231 ASP C O 1
ATOM 1387 N N . LEU C 1 21 ? 41.22361 17.82457 16.95473 1.000 22.73098 232 LEU C N 1
ATOM 1388 C CA . LEU C 1 21 ? 40.44116 17.01671 17.87861 1.000 21.46314 232 LEU C CA 1
ATOM 1389 C C . LEU C 1 21 ? 41.17156 15.72503 18.22673 1.000 21.53776 232 LEU C C 1
ATOM 1390 O O . LEU C 1 21 ? 41.10202 15.25570 19.36803 1.000 22.51269 232 LEU C O 1
ATOM 1406 N N . VAL C 1 22 ? 41.89950 15.15245 17.26326 1.000 24.36522 233 VAL C N 1
ATOM 1407 C CA . VAL C 1 22 ? 42.70133 13.96457 17.53849 1.000 24.48258 233 VAL C CA 1
ATOM 1408 C C . VAL C 1 22 ? 43.72997 14.25970 18.61853 1.000 24.56910 233 VAL C C 1
ATOM 1409 O O . VAL C 1 22 ? 43.96098 13.43996 19.51722 1.000 26.49081 233 VAL C O 1
ATOM 1422 N N . TYR C 1 23 ? 44.37082 15.42975 18.53968 1.000 26.12586 234 TYR C N 1
ATOM 1423 C CA . TYR C 1 23 ? 45.35063 15.82979 19.54652 1.000 25.74468 234 TYR C CA 1
ATOM 1424 C C . TYR C 1 23 ? 44.71403 15.90256 20.92607 1.000 24.29392 234 TYR C C 1
ATOM 1425 O O . TYR C 1 23 ? 45.27875 15.41530 21.90897 1.000 25.20051 234 TYR C O 1
ATOM 1443 N N . VAL C 1 24 ? 43.53608 16.51643 21.01997 1.000 22.71423 235 VAL C N 1
ATOM 1444 C CA . VAL C 1 24 ? 42.84452 16.58542 22.30290 1.000 21.32077 235 VAL C CA 1
ATOM 1445 C C . VAL C 1 24 ? 42.48853 15.18975 22.78547 1.000 21.34682 235 VAL C C 1
ATOM 1446 O O . VAL C 1 24 ? 42.64826 14.86236 23.97059 1.000 22.14941 235 VAL C O 1
ATOM 1459 N N . ARG C 1 25 ? 41.96326 14.35545 21.88459 1.000 21.75219 236 ARG C N 1
ATOM 1460 C CA . ARG C 1 25 ? 41.60384 12.99312 22.25840 1.000 22.61485 236 ARG C CA 1
ATOM 1461 C C . ARG C 1 25 ? 42.80407 12.25265 22.83174 1.000 23.08828 236 ARG C C 1
ATOM 1462 O O . ARG C 1 25 ? 42.68163 11.54548 23.83699 1.000 22.64696 236 ARG C O 1
ATOM 1483 N N . ARG C 1 26 ? 43.97776 12.42443 22.21441 1.000 23.79996 237 ARG C N 1
ATOM 1484 C CA . ARG C 1 26 ? 45.17020 11.73386 22.68284 1.000 25.41156 237 ARG C CA 1
ATOM 1485 C C . ARG C 1 26 ? 45.57226 12.20884 24.07314 1.000 26.42039 237 ARG C C 1
ATOM 1486 O O . ARG C 1 26 ? 45.94475 11.39576 24.92610 1.000 27.66731 237 ARG C O 1
ATOM 1507 N N . GLU C 1 27 ? 45.51561 13.51975 24.32620 1.000 25.61450 238 GLU C N 1
ATOM 1508 C CA . GLU C 1 27 ? 45.87756 14.00796 25.65164 1.000 27.26595 238 GLU C CA 1
ATOM 1509 C C . GLU C 1 27 ? 44.92851 13.45492 26.70031 1.000 26.52026 238 GLU C C 1
ATOM 1510 O O . GLU C 1 27 ? 45.36026 13.03038 27.78035 1.000 28.08711 238 GLU C O 1
ATOM 1522 N N . ILE C 1 28 ? 43.62551 13.45022 26.40209 1.000 24.28137 239 ILE C N 1
ATOM 1523 C CA . ILE C 1 28 ? 42.66420 12.89685 27.34663 1.000 24.92320 239 ILE C CA 1
ATOM 1524 C C . ILE C 1 28 ? 42.98177 11.43732 27.62884 1.000 25.31327 239 ILE C C 1
ATOM 1525 O O . ILE C 1 28 ? 42.93741 10.99214 28.77931 1.000 25.83174 239 ILE C O 1
ATOM 1541 N N . GLU C 1 29 ? 43.31293 10.67237 26.58697 1.000 27.94679 240 GLU C N 1
ATOM 1542 C CA . GLU C 1 29 ? 43.58487 9.25093 26.78021 1.000 34.56483 240 GLU C CA 1
ATOM 1543 C C . GLU C 1 29 ? 44.76542 9.04327 27.71443 1.000 36.12105 240 GLU C C 1
ATOM 1544 O O . GLU C 1 29 ? 44.75084 8.13404 28.55486 1.000 36.65742 240 GLU C O 1
ATOM 1556 N N . GLN C 1 30 ? 45.79626 9.87978 27.59062 1.000 37.40434 241 GLN C N 1
ATOM 1557 C CA . GLN C 1 30 ? 46.96455 9.73321 28.44741 1.000 40.70654 241 GLN C CA 1
ATOM 1558 C C . GLN C 1 30 ? 46.69346 10.18425 29.87588 1.000 40.93183 241 GLN C C 1
ATOM 1559 O O . GLN C 1 30 ? 47.46713 9.85108 30.77658 1.000 43.39599 241 GLN C O 1
ATOM 1572 N N . ARG C 1 31 ? 45.61045 10.91420 30.11359 1.000 39.02073 242 ARG C N 1
ATOM 1573 C CA . ARG C 1 31 ? 45.29213 11.29301 31.48033 1.000 38.62165 242 ARG C CA 1
ATOM 1574 C C . ARG C 1 31 ? 44.36106 10.29478 32.15190 1.000 40.48845 242 ARG C C 1
ATOM 1575 O O . ARG C 1 31 ? 44.57101 9.95088 33.32089 1.000 42.48893 242 ARG C O 1
ATOM 1596 N N . ILE C 1 32 ? 43.36391 9.79331 31.43500 1.000 39.33312 243 ILE C N 1
ATOM 1597 C CA . ILE C 1 32 ? 42.37073 8.91335 32.03412 1.000 41.34845 243 ILE C CA 1
ATOM 1598 C C . ILE C 1 32 ? 42.43400 7.50216 31.46679 1.000 44.39602 243 ILE C C 1
ATOM 1599 O O . ILE C 1 32 ? 43.49597 7.04828 31.04724 1.000 45.89307 243 ILE C O 1
ATOM 1615 N N . SER D 1 1 ? 42.77870 31.30420 14.21187 1.000 41.54339 212 SER D N 1
ATOM 1616 C CA . SER D 1 1 ? 43.69503 30.18362 14.01769 1.000 38.57020 212 SER D CA 1
ATOM 1617 C C . SER D 1 1 ? 43.22129 28.95187 14.76173 1.000 34.21704 212 SER D C 1
ATOM 1618 O O . SER D 1 1 ? 42.95977 29.02558 15.95418 1.000 29.82368 212 SER D O 1
ATOM 1625 N N . THR D 1 2 ? 43.13945 27.80667 14.07076 1.000 34.02574 213 THR D N 1
ATOM 1626 C CA . THR D 1 2 ? 42.71899 26.59186 14.76438 1.000 31.06652 213 THR D CA 1
ATOM 1627 C C . THR D 1 2 ? 43.75832 26.15143 15.78963 1.000 26.17878 213 THR D C 1
ATOM 1628 O O . THR D 1 2 ? 43.39408 25.69525 16.87146 1.000 25.30901 213 THR D O 1
ATOM 1639 N N . LYS D 1 3 ? 45.05449 26.28322 15.48484 1.000 25.62667 214 LYS D N 1
ATOM 1640 C CA . LYS D 1 3 ? 46.07093 25.92663 16.47937 1.000 23.88922 214 LYS D CA 1
ATOM 1641 C C . LYS D 1 3 ? 46.01882 26.86938 17.68362 1.000 21.45118 214 LYS D C 1
ATOM 1642 O O . LYS D 1 3 ? 46.22957 26.44936 18.82811 1.000 20.94497 214 LYS D O 1
ATOM 1661 N N . ASN D 1 4 ? 45.73144 28.15239 17.45552 1.000 20.22150 215 ASN D N 1
ATOM 1662 C CA . ASN D 1 4 ? 45.55202 29.07547 18.57400 1.000 18.15637 215 ASN D CA 1
ATOM 1663 C C . ASN D 1 4 ? 44.45930 28.58781 19.51819 1.000 18.29788 215 ASN D C 1
ATOM 1664 O O . ASN D 1 4 ? 44.63774 28.56931 20.74045 1.000 18.73732 215 ASN D O 1
ATOM 1675 N N . ILE D 1 5 ? 43.31045 28.19596 18.96246 1.000 17.49453 216 ILE D N 1
ATOM 1676 C CA . ILE D 1 5 ? 42.21727 27.68004 19.78377 1.000 18.52287 216 ILE D CA 1
ATOM 1677 C C . ILE D 1 5 ? 42.60155 26.35649 20.42911 1.000 18.38292 216 ILE D C 1
ATOM 1678 O O . ILE D 1 5 ? 42.27698 26.10435 21.58986 1.000 19.11859 216 ILE D O 1
ATOM 1694 N N . LEU D 1 6 ? 43.29705 25.49362 19.69326 1.000 18.92418 217 LEU D N 1
ATOM 1695 C CA . LEU D 1 6 ? 43.72704 24.21795 20.25805 1.000 18.96417 217 LEU D CA 1
ATOM 1696 C C . LEU D 1 6 ? 44.50114 24.41775 21.54817 1.000 18.83943 217 LEU D C 1
ATOM 1697 O O . LEU D 1 6 ? 44.23350 23.74801 22.54719 1.000 19.47903 217 LEU D O 1
ATOM 1713 N N . TYR D 1 7 ? 45.48575 25.32129 21.54204 1.000 18.67046 218 TYR D N 1
ATOM 1714 C CA . TYR D 1 7 ? 46.31172 25.50617 22.73216 1.000 18.81607 218 TYR D CA 1
ATOM 1715 C C . TYR D 1 7 ? 45.53049 26.18926 23.84753 1.000 19.09003 218 TYR D C 1
ATOM 1716 O O . TYR D 1 7 ? 45.80462 25.94843 25.02762 1.000 20.31796 218 TYR D O 1
ATOM 1734 N N . ALA D 1 8 ? 44.54796 27.02261 23.50678 1.000 17.97375 219 ALA D N 1
ATOM 1735 C CA . ALA D 1 8 ? 43.62734 27.51386 24.53130 1.000 17.82758 219 ALA D CA 1
ATOM 1736 C C . ALA D 1 8 ? 42.87588 26.36105 25.18727 1.000 18.05017 219 ALA D C 1
ATOM 1737 O O . ALA D 1 8 ? 42.77482 26.29176 26.41430 1.000 19.29825 219 ALA D O 1
ATOM 1744 N N . VAL D 1 9 ? 42.35688 25.43585 24.37695 1.000 17.96990 220 VAL D N 1
ATOM 1745 C CA . VAL D 1 9 ? 41.64478 24.28234 24.91386 1.000 18.43090 220 VAL D CA 1
ATOM 1746 C C . VAL D 1 9 ? 42.57042 23.42814 25.77271 1.000 18.67547 220 VAL D C 1
ATOM 1747 O O . VAL D 1 9 ? 42.17797 22.95056 26.83927 1.000 19.07308 220 VAL D O 1
ATOM 1760 N N . MET D 1 10 ? 43.80761 23.21934 25.32426 1.000 19.12230 221 MET D N 1
ATOM 1761 C CA . MET D 1 10 ? 44.73715 22.39802 26.09489 1.000 20.00906 221 MET D CA 1
ATOM 1762 C C . MET D 1 10 ? 44.96957 22.98264 27.47940 1.000 20.43516 221 MET D C 1
ATOM 1763 O O . MET D 1 10 ? 44.99209 22.25106 28.47758 1.000 20.93563 221 MET D O 1
ATOM 1777 N N . ALA D 1 11 ? 45.13846 24.30332 27.56179 1.000 20.90828 222 ALA D N 1
ATOM 1778 C CA . ALA D 1 11 ? 45.28967 24.94835 28.85651 1.000 20.83807 222 ALA D CA 1
ATOM 1779 C C . ALA D 1 11 ? 44.06305 24.71153 29.72619 1.000 20.75397 222 ALA D C 1
ATOM 1780 O O . ALA D 1 11 ? 44.18525 24.45232 30.92478 1.000 21.80525 222 ALA D O 1
ATOM 1787 N N . LEU D 1 12 ? 42.86909 24.79023 29.13490 1.000 19.69180 223 LEU D N 1
ATOM 1788 C CA . LEU D 1 12 ? 41.66155 24.61659 29.93201 1.000 19.39814 223 LEU D CA 1
ATOM 1789 C C . LEU D 1 12 ? 41.48567 23.18601 30.41317 1.000 18.32337 223 LEU D C 1
ATOM 1790 O O . LEU D 1 12 ? 40.89003 22.97040 31.46868 1.000 18.97981 223 LEU D O 1
ATOM 1806 N N . LEU D 1 13 ? 42.01465 22.20136 29.68457 1.000 19.12352 224 LEU D N 1
ATOM 1807 C CA . LEU D 1 13 ? 41.89580 20.81785 30.14582 1.000 18.81696 224 LEU D CA 1
ATOM 1808 C C . LEU D 1 13 ? 42.57781 20.62048 31.49515 1.000 19.52672 224 LEU D C 1
ATOM 1809 O O . LEU D 1 13 ? 42.15860 19.75998 32.28004 1.000 20.68482 224 LEU D O 1
ATOM 1825 N N . GLY D 1 14 ? 43.59949 21.43253 31.79816 1.000 21.33410 225 GLY D N 1
ATOM 1826 C CA . GLY D 1 14 ? 44.25350 21.38193 33.10003 1.000 20.93445 225 GLY D CA 1
ATOM 1827 C C . GLY D 1 14 ? 43.40154 21.88683 34.25002 1.000 22.73142 225 GLY D C 1
ATOM 1828 O O . GLY D 1 14 ? 43.79504 21.72496 35.41323 1.000 27.59387 225 GLY D O 1
ATOM 1832 N N . GLU D 1 15 ? 42.26631 22.51337 33.95279 1.000 20.62697 226 GLU D N 1
ATOM 1833 C CA . GLU D 1 15 ? 41.32094 22.93563 34.97346 1.000 20.93521 226 GLU D CA 1
ATOM 1834 C C . GLU D 1 15 ? 40.24471 21.89775 35.23055 1.000 20.70261 226 GLU D C 1
ATOM 1835 O O . GLU D 1 15 ? 39.40625 22.10162 36.11332 1.000 23.95755 226 GLU D O 1
ATOM 1847 N N . LEU D 1 16 ? 40.23549 20.80709 34.47472 1.000 19.44951 227 LEU D N 1
ATOM 1848 C CA . LEU D 1 16 ? 39.20701 19.78599 34.57304 1.000 19.04391 227 LEU D CA 1
ATOM 1849 C C . LEU D 1 16 ? 39.75848 18.54420 35.26444 1.000 18.89258 227 LEU D C 1
ATOM 1850 O O . LEU D 1 16 ? 40.92841 18.19054 35.11199 1.000 22.16083 227 LEU D O 1
ATOM 1866 N N . GLU D 1 17 ? 38.89448 17.87661 36.01500 1.000 17.48555 228 GLU D N 1
ATOM 1867 C CA . GLU D 1 17 ? 39.24339 16.60744 36.62382 1.000 17.18651 228 GLU D CA 1
ATOM 1868 C C . GLU D 1 17 ? 38.99619 15.47054 35.64499 1.000 17.30721 228 GLU D C 1
ATOM 1869 O O . GLU D 1 17 ? 38.29507 15.61955 34.63999 1.000 18.12969 228 GLU D O 1
ATOM 1881 N N . ASP D 1 18 ? 39.58443 14.31652 35.96101 1.000 18.90264 229 ASP D N 1
ATOM 1882 C CA . ASP D 1 18 ? 39.42039 13.14680 35.10806 1.000 21.85121 229 ASP D CA 1
ATOM 1883 C C . ASP D 1 18 ? 37.94753 12.87915 34.81782 1.000 21.61095 229 ASP D C 1
ATOM 1884 O O . ASP D 1 18 ? 37.58114 12.54671 33.68465 1.000 21.28653 229 ASP D O 1
ATOM 1893 N N . GLU D 1 19 ? 37.08979 13.02809 35.83495 1.000 22.60060 230 GLU D N 1
ATOM 1894 C CA . GLU D 1 19 ? 35.65787 12.81596 35.67556 1.000 24.42591 230 GLU D CA 1
ATOM 1895 C C . GLU D 1 19 ? 35.08569 13.70399 34.57726 1.000 21.58171 230 GLU D C 1
ATOM 1896 O O . GLU D 1 19 ? 34.22517 13.27280 33.80671 1.000 23.54387 230 GLU D O 1
ATOM 1908 N N . ASP D 1 20 ? 35.53587 14.95620 34.50973 1.000 20.86104 231 ASP D N 1
ATOM 1909 C CA . ASP D 1 20 ? 35.01775 15.87598 33.51124 1.000 21.57885 231 ASP D CA 1
ATOM 1910 C C . ASP D 1 20 ? 35.51940 15.52856 32.12730 1.000 19.87345 231 ASP D C 1
ATOM 1911 O O . ASP D 1 20 ? 34.79280 15.70759 31.14199 1.000 20.19982 231 ASP D O 1
ATOM 1920 N N . LEU D 1 21 ? 36.75012 15.02538 32.03838 1.000 18.95121 232 LEU D N 1
ATOM 1921 C CA . LEU D 1 21 ? 37.32070 14.68451 30.74777 1.000 20.60459 232 LEU D CA 1
ATOM 1922 C C . LEU D 1 21 ? 36.52843 13.59108 30.05589 1.000 22.85842 2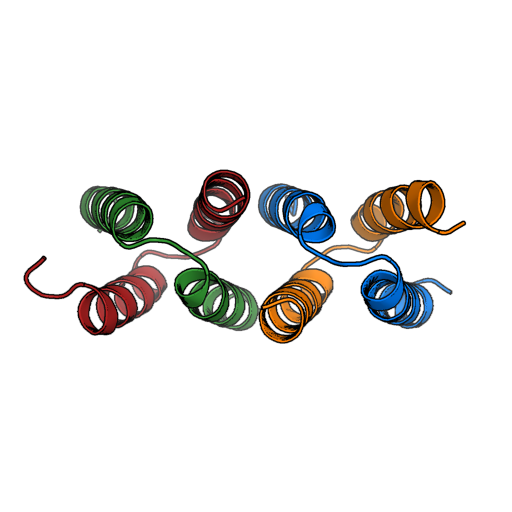32 LEU D C 1
ATOM 1923 O O . LEU D 1 21 ? 36.57528 13.50272 28.82770 1.000 24.13317 232 LEU D O 1
ATOM 1939 N N . VAL D 1 22 ? 35.79416 12.76634 30.80943 1.000 26.33886 233 VAL D N 1
ATOM 1940 C CA . VAL D 1 22 ? 34.94601 11.75363 30.18388 1.000 29.51271 233 VAL D CA 1
ATOM 1941 C C . VAL D 1 22 ? 33.92398 12.40742 29.26611 1.000 27.38757 233 VAL D C 1
ATOM 1942 O O . VAL D 1 22 ? 33.65184 11.91824 28.16451 1.000 27.06133 233 VAL D O 1
ATOM 1955 N N . TYR D 1 23 ? 33.34048 13.52353 29.69891 1.000 26.78291 234 TYR D N 1
ATOM 1956 C CA . TYR D 1 23 ? 32.36267 14.19194 28.85255 1.000 28.09291 234 TYR D CA 1
ATOM 1957 C C . TYR D 1 23 ? 33.02315 14.80677 27.64374 1.000 25.78288 234 TYR D C 1
ATOM 1958 O O . TYR D 1 23 ? 32.42452 14.86719 26.56848 1.000 27.62800 234 TYR D O 1
ATOM 1976 N N . VAL D 1 24 ? 34.23099 15.34295 27.81556 1.000 22.82720 235 VAL D N 1
ATOM 1977 C CA . VAL D 1 24 ? 34.93834 15.88081 26.66467 1.000 21.11734 235 VAL D CA 1
ATOM 1978 C C . VAL D 1 24 ? 35.22339 14.77382 25.66294 1.000 22.77216 235 VAL D C 1
ATOM 1979 O O . VAL D 1 24 ? 35.03236 14.94347 24.45559 1.000 24.35281 235 VAL D O 1
ATOM 1992 N N . ARG D 1 25 ? 35.67424 13.61642 26.15062 1.000 22.32438 236 ARG D N 1
ATOM 1993 C CA . ARG D 1 25 ? 35.95377 12.50198 25.25242 1.000 24.63195 236 ARG D CA 1
ATOM 1994 C C . ARG D 1 25 ? 34.69867 12.07054 24.50426 1.000 25.98350 236 ARG D C 1
ATOM 1995 O O . ARG D 1 25 ? 34.74939 11.79050 23.30567 1.000 27.07854 236 ARG D O 1
ATOM 2016 N N . ARG D 1 26 ? 33.56248 12.00603 25.19928 1.000 26.28163 237 ARG D N 1
ATOM 2017 C CA . ARG D 1 26 ? 32.31840 11.62142 24.54383 1.000 29.21652 237 ARG D CA 1
ATOM 2018 C C . ARG D 1 26 ? 31.93426 12.63050 23.46787 1.000 28.15285 237 ARG D C 1
ATOM 2019 O O . ARG D 1 26 ? 31.43628 12.25445 22.39739 1.000 28.51347 237 ARG D O 1
ATOM 2040 N N . GLU D 1 27 ? 32.14636 13.92073 23.73739 1.000 27.94404 238 GLU D N 1
ATOM 2041 C CA . GLU D 1 27 ? 31.85297 14.92893 22.72791 1.000 30.13762 238 GLU D CA 1
ATOM 2042 C C . GLU D 1 27 ? 32.73318 14.73470 21.50976 1.000 28.23141 238 GLU D C 1
ATOM 2043 O O . GLU D 1 27 ? 32.26562 14.85485 20.36822 1.000 30.18382 238 GLU D O 1
ATOM 2055 N N . ILE D 1 28 ? 34.01230 14.41976 21.73121 1.000 26.44667 239 ILE D N 1
ATOM 2056 C CA . ILE D 1 28 ? 34.92747 14.21521 20.61558 1.000 24.90679 239 ILE D CA 1
ATOM 2057 C C . ILE D 1 28 ? 34.48840 13.01573 19.78530 1.000 27.49936 239 ILE D C 1
ATOM 2058 O O . ILE D 1 28 ? 34.58250 13.03037 18.55472 1.000 28.61230 239 ILE D O 1
ATOM 2074 N N . GLU D 1 29 ? 33.99766 11.96176 20.44333 1.000 29.66286 240 GLU D N 1
ATOM 2075 C CA . GLU D 1 29 ? 33.51252 10.80080 19.70088 1.000 34.20263 240 GLU D CA 1
ATOM 2076 C C . GLU D 1 29 ? 32.33405 11.17328 18.80764 1.000 34.04905 240 GLU D C 1
ATOM 2077 O O . GLU D 1 29 ? 32.17111 10.61841 17.71824 1.000 32.47791 240 GLU D O 1
ATOM 2089 N N . GLN D 1 30 ? 31.47867 12.09082 19.26242 1.000 35.02192 241 GLN D N 1
ATOM 2090 C CA . GLN D 1 30 ? 30.38298 12.53868 18.41049 1.000 38.65665 241 GLN D CA 1
ATOM 2091 C C . GLN D 1 30 ? 30.90852 13.19226 17.13867 1.000 35.47565 241 GLN D C 1
ATOM 2092 O O . GLN D 1 30 ? 30.26108 13.11603 16.08469 1.000 36.23881 241 GLN D O 1
ATOM 2106 N N . ARG D 1 31 ? 32.08569 13.81723 17.20859 1.000 34.14435 242 ARG D N 1
ATOM 2107 C CA . ARG D 1 31 ? 32.60343 14.61551 16.10275 1.000 32.96087 242 ARG D CA 1
ATOM 2108 C C . ARG D 1 31 ? 33.54492 13.83912 15.18950 1.000 32.56250 242 ARG D C 1
ATOM 2109 O O . ARG D 1 31 ? 33.47562 14.00142 13.96807 1.000 33.36490 242 ARG D O 1
ATOM 2130 N N . ILE D 1 32 ? 34.42534 13.00748 15.74922 1.000 31.10608 243 ILE D N 1
ATOM 2131 C CA . ILE D 1 32 ? 35.40842 12.28513 14.95048 1.000 31.64810 243 ILE D CA 1
ATOM 2132 C C . ILE D 1 32 ? 35.46416 10.81748 15.34565 1.000 32.69938 243 ILE D C 1
ATOM 2133 O O . ILE D 1 32 ? 36.49320 10.16012 15.16307 1.000 31.80557 243 ILE D O 1
ATOM 2149 N N . GLY D 1 33 ? 34.37685 10.29564 15.90203 1.000 32.93837 244 GLY D N 1
ATOM 2150 C CA . GLY D 1 33 ? 34.32194 8.87727 16.19400 1.000 34.42594 244 GLY D CA 1
ATOM 2151 C C . GLY D 1 33 ? 34.62522 8.05021 14.96273 1.000 34.96263 244 GLY D C 1
ATOM 2152 O O . GLY D 1 33 ? 34.07703 8.30725 13.88590 1.000 35.37597 244 GLY D O 1
ATOM 2156 N N . GLY D 1 34 ? 35.50370 7.05970 15.10034 1.000 34.99525 245 GLY D N 1
ATOM 2157 C CA . GLY D 1 34 ? 35.90241 6.23430 13.98042 1.000 36.91900 245 GLY D CA 1
ATOM 2158 C C . GLY D 1 34 ? 36.89918 6.86910 13.03546 1.000 38.70498 245 GLY D C 1
ATOM 2159 O O . GLY D 1 34 ? 37.21774 6.26490 12.00188 1.000 39.53080 245 GLY D O 1
ATOM 2163 N N . ARG D 1 35 ? 37.40894 8.05407 13.35482 1.000 39.91501 246 ARG D N 1
ATOM 2164 C CA . ARG D 1 35 ? 38.33899 8.76410 12.48320 1.000 41.05459 246 ARG D CA 1
ATOM 2165 C C . ARG D 1 35 ? 39.53241 9.24604 13.30109 1.000 42.06931 246 ARG D C 1
ATOM 2166 O O . ARG D 1 35 ? 39.63399 8.93330 14.48784 1.000 42.24678 246 ARG D O 1
#

Sequence (133 aa):
STKNILYAVMALLGELEDEDLVYVRREIEQRIGSTKNILYAVMALLGELEDEDLVYVRREIEQRIGSTKNILYAVMALLGELEDEDLVYVRREIEQRISTKNILYAVMALLGELEDEDLVYVRREIEQRIGGR

Secondary structure (DSSP, 8-state):
--HHHHHHHHHHHTTS-HHHHHHHHHHHHHHH-/-HHHHHHHHHHHHTTS-HHHHHHHHHHHHHHH-/-HHHHHHHHHHHHTTS-HHHHHHHHHHHHHH-/-HHHHHH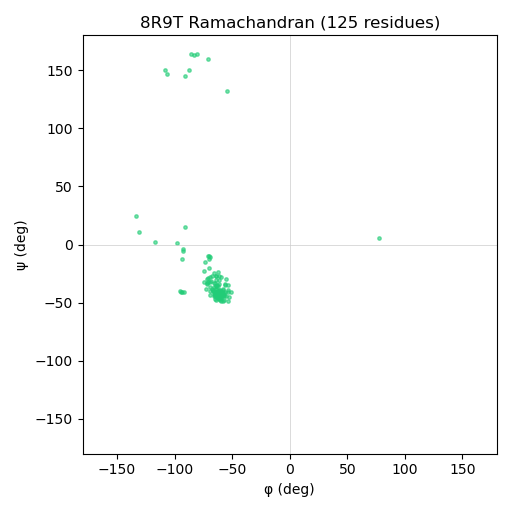HHHHHHTTS-HHHHHHHHHHHHHHHTT-

B-factor: mean 31.08, std 10.16, range [15.94, 69.95]

Organism: Chlamydomonas reinhardtii (NCBI:txid3055)

InterPro domains:
  IPR001611 Leucine-rich repeat [PS51450] (42-63)
  IPR001611 Leucine-rich repeat [PS51450] (64-85)
  IPR032675 Leucine-rich repeat domain superfamily [G3DSA:3.80.10.10] (2-129)